Protein AF-A0A939NK92-F1 (afdb_monomer_lite)

InterPro domains:
  IPR008964 Invasin/intimin cell-adhesion fragments [SSF49373] (2-88)
  IPR013783 Immunoglobulin-like fold [G3DSA:2.60.40.10] (1-95)

pLDDT: mean 80.86, std 17.64, range [34.69, 97.94]

Radius of gyration: 23.52 Å; chains: 1; bounding box: 53×25×70 Å

Organism: Providencia rettgeri (NCBI:txid587)

Structure (mmCIF, N/CA/C/O backbone):
data_AF-A0A939NK92-F1
#
_entry.id   AF-A0A939NK92-F1
#
loop_
_atom_site.group_PDB
_atom_site.id
_atom_site.type_symbol
_atom_site.label_atom_id
_atom_site.label_alt_id
_atom_site.label_comp_id
_atom_site.label_asym_id
_atom_site.label_entity_id
_atom_site.label_seq_id
_atom_site.pdbx_PDB_ins_code
_atom_site.Cartn_x
_atom_site.Cartn_y
_atom_site.Cartn_z
_atom_site.occupancy
_atom_site.B_iso_or_equiv
_atom_site.auth_seq_id
_atom_site.auth_comp_id
_atom_site.auth_asym_id
_atom_site.auth_atom_id
_atom_site.pdbx_PDB_model_num
ATOM 1 N N . MET A 1 1 ? -8.024 7.283 3.978 1.00 83.75 1 MET A N 1
ATOM 2 C CA . MET A 1 1 ? -8.431 7.250 5.399 1.00 83.75 1 MET A CA 1
ATOM 3 C C . MET A 1 1 ? -9.090 5.909 5.647 1.00 83.75 1 MET A C 1
ATOM 5 O O . MET A 1 1 ? -9.886 5.508 4.805 1.00 83.75 1 MET A O 1
ATOM 9 N N . PHE A 1 2 ? -8.727 5.226 6.731 1.00 89.19 2 PHE A N 1
ATOM 10 C CA . PHE A 1 2 ? -9.347 3.975 7.169 1.00 89.19 2 PHE A CA 1
ATOM 11 C C . PHE A 1 2 ? -9.970 4.199 8.544 1.00 89.19 2 PHE A C 1
ATOM 13 O O . PHE A 1 2 ? -9.290 4.690 9.446 1.00 89.19 2 PHE A O 1
ATOM 20 N N . THR A 1 3 ? -11.254 3.879 8.674 1.00 90.88 3 THR A N 1
ATOM 21 C CA . THR A 1 3 ? -12.047 4.102 9.882 1.00 90.88 3 THR A CA 1
ATOM 22 C C . THR A 1 3 ? -12.769 2.817 10.238 1.00 90.88 3 THR A C 1
ATOM 24 O O . THR A 1 3 ? -13.414 2.217 9.381 1.00 90.88 3 THR A O 1
ATOM 27 N N . VAL A 1 4 ? -12.690 2.426 11.506 1.00 91.12 4 VAL A N 1
ATOM 28 C CA . VAL A 1 4 ? -13.500 1.344 12.069 1.00 91.12 4 VAL A CA 1
ATOM 29 C C . VAL A 1 4 ? -14.484 1.907 13.081 1.00 91.12 4 VAL A C 1
ATOM 31 O O . VAL A 1 4 ? -14.183 2.885 13.769 1.00 91.12 4 VAL A O 1
ATOM 34 N N . VAL A 1 5 ? -15.654 1.277 13.167 1.00 92.31 5 VAL A N 1
ATOM 35 C CA . VAL A 1 5 ? -16.708 1.617 14.126 1.00 92.31 5 VAL A CA 1
ATOM 36 C C . VAL A 1 5 ? -16.896 0.437 15.066 1.00 92.31 5 VAL A C 1
ATOM 38 O O . VAL A 1 5 ? -17.210 -0.664 14.620 1.00 92.31 5 VAL A O 1
ATOM 41 N N . ILE A 1 6 ? -16.710 0.669 16.360 1.00 92.12 6 ILE A N 1
ATOM 42 C CA . ILE A 1 6 ? -16.848 -0.342 17.400 1.00 92.12 6 ILE A CA 1
ATOM 43 C C . ILE A 1 6 ? -18.260 -0.251 17.959 1.00 92.12 6 ILE A C 1
ATOM 45 O O . ILE A 1 6 ? -18.683 0.815 18.414 1.00 92.12 6 ILE A O 1
ATOM 49 N N . LYS A 1 7 ? -18.972 -1.377 17.932 1.00 92.06 7 LYS A N 1
ATOM 50 C CA . LYS A 1 7 ? -20.321 -1.510 18.478 1.00 92.06 7 LYS A CA 1
ATOM 51 C C . LYS A 1 7 ? -20.403 -2.686 19.445 1.00 92.06 7 LYS A C 1
ATOM 53 O O . LYS A 1 7 ? -19.682 -3.666 19.274 1.00 92.06 7 LYS A O 1
ATOM 58 N N . ASP A 1 8 ? -21.271 -2.577 20.445 1.00 90.56 8 ASP A N 1
ATOM 59 C CA . ASP A 1 8 ? -21.635 -3.690 21.320 1.00 90.56 8 ASP A CA 1
ATOM 60 C C . ASP A 1 8 ? -22.588 -4.674 20.607 1.00 90.56 8 ASP A C 1
ATOM 62 O O . ASP A 1 8 ? -22.969 -4.487 19.448 1.00 90.56 8 ASP A O 1
ATOM 66 N N . THR A 1 9 ? -22.994 -5.738 21.302 1.00 90.94 9 THR A N 1
ATOM 67 C CA . THR A 1 9 ? -23.925 -6.751 20.771 1.00 90.94 9 THR A CA 1
ATOM 68 C C . THR A 1 9 ? -25.332 -6.213 20.499 1.00 90.94 9 THR A C 1
ATOM 70 O O . THR A 1 9 ? -26.091 -6.845 19.767 1.00 90.94 9 THR A O 1
ATOM 73 N N . LEU A 1 10 ? -25.679 -5.054 21.063 1.00 94.75 10 LEU A N 1
ATOM 74 C CA . LEU A 1 10 ? -26.947 -4.354 20.857 1.00 94.75 10 LEU A CA 1
ATOM 75 C C . LEU A 1 10 ? -26.851 -3.320 19.720 1.00 94.75 10 LEU A C 1
ATOM 77 O O . LEU A 1 10 ? -27.857 -2.723 19.341 1.00 94.75 10 LEU A O 1
ATOM 81 N N . GLY A 1 11 ? -25.659 -3.124 19.149 1.00 92.56 11 GLY A N 1
ATOM 82 C CA . GLY A 1 11 ? -25.394 -2.187 18.065 1.00 92.56 11 GLY A CA 1
ATOM 83 C C . GLY A 1 11 ? -25.073 -0.758 18.515 1.00 92.56 11 GLY A C 1
ATOM 84 O O . GLY A 1 11 ? -24.929 0.115 17.651 1.00 92.56 11 GLY A O 1
ATOM 85 N N . HIS A 1 12 ? -24.933 -0.494 19.817 1.00 95.19 12 HIS A N 1
ATOM 86 C CA . HIS A 1 12 ? -24.545 0.820 20.331 1.00 95.19 12 HIS A CA 1
ATOM 87 C C . HIS A 1 12 ? -23.041 1.054 20.175 1.00 95.19 12 HIS A C 1
ATOM 89 O O . HIS A 1 12 ? -22.263 0.113 20.326 1.00 95.19 12 HIS A O 1
ATOM 95 N N . PRO A 1 13 ? -22.598 2.293 19.891 1.00 93.88 13 PRO A N 1
ATOM 96 C CA . PRO A 1 13 ? -21.176 2.598 19.792 1.00 93.88 13 PRO A CA 1
ATOM 97 C C . PRO A 1 13 ? -20.461 2.382 21.130 1.00 93.88 13 PRO A C 1
ATOM 99 O O . PRO A 1 13 ? -21.028 2.658 22.186 1.00 93.88 13 PRO A O 1
ATOM 102 N N . VAL A 1 14 ? -19.196 1.956 21.074 1.00 93.06 14 VAL A N 1
ATOM 103 C CA . VAL A 1 14 ? -18.333 1.771 22.254 1.00 93.06 14 VAL A CA 1
ATOM 104 C C . VAL A 1 14 ? -17.217 2.825 22.254 1.00 93.06 14 VAL A C 1
ATOM 106 O O . VAL A 1 14 ? -16.177 2.630 21.615 1.00 93.06 14 VAL A O 1
ATOM 109 N N . PRO A 1 15 ? -17.405 3.965 22.945 1.00 90.94 15 PRO A N 1
ATOM 110 C CA . PRO A 1 15 ? -16.361 4.966 23.114 1.00 90.94 15 PRO A CA 1
ATOM 111 C C . PRO A 1 15 ? -15.156 4.425 23.872 1.00 90.94 15 PRO A C 1
ATOM 113 O O . PRO A 1 15 ? -15.275 3.515 24.689 1.00 90.94 15 PRO A O 1
ATOM 116 N N . ASN A 1 16 ? -13.995 5.038 23.650 1.00 88.88 16 ASN A N 1
ATOM 117 C CA . ASN A 1 16 ? -12.740 4.715 24.331 1.00 88.88 16 ASN A CA 1
ATOM 118 C C . ASN A 1 16 ? -12.219 3.282 24.112 1.00 88.88 16 ASN A C 1
ATOM 120 O O . ASN A 1 16 ? -11.233 2.888 24.735 1.00 88.88 16 ASN A O 1
ATOM 124 N N . ALA A 1 17 ? -12.834 2.510 23.211 1.00 88.75 17 ALA A N 1
ATOM 125 C CA . ALA A 1 17 ? -12.324 1.209 22.808 1.00 88.75 17 ALA A CA 1
ATOM 126 C C . ALA A 1 17 ? -10.917 1.351 22.211 1.00 88.75 17 ALA A C 1
ATOM 128 O O . ALA A 1 17 ? -10.663 2.227 21.378 1.00 88.75 17 ALA A O 1
ATOM 129 N N . LYS A 1 18 ? -10.000 0.478 22.633 1.00 89.31 18 LYS A N 1
ATOM 130 C CA . LYS A 1 18 ? -8.638 0.421 22.104 1.00 89.31 18 LYS A CA 1
ATOM 131 C C . LYS A 1 18 ? -8.619 -0.422 20.831 1.00 89.31 18 LYS A C 1
ATOM 133 O O . LYS A 1 18 ? -8.849 -1.627 20.884 1.00 89.31 18 LYS A O 1
ATOM 138 N N . VAL A 1 19 ? -8.309 0.212 19.705 1.00 89.19 19 VAL A N 1
ATOM 139 C CA . VAL A 1 19 ? -8.139 -0.445 18.405 1.00 89.19 19 VAL A CA 1
ATOM 140 C C . VAL A 1 19 ? -6.666 -0.501 18.055 1.00 89.19 19 VAL A C 1
ATOM 142 O O . VAL A 1 19 ? -5.993 0.528 18.030 1.00 89.19 19 VAL A O 1
ATOM 145 N N . ASN A 1 20 ? -6.175 -1.689 17.729 1.00 90.38 20 ASN A N 1
ATOM 146 C CA . ASN A 1 20 ? -4.847 -1.876 17.174 1.00 90.38 20 ASN A CA 1
ATOM 147 C C . ASN A 1 20 ? -4.958 -1.931 15.647 1.00 90.38 20 ASN A C 1
ATOM 149 O O . ASN A 1 20 ? -5.661 -2.770 15.094 1.00 90.38 20 ASN A O 1
ATOM 153 N N . PHE A 1 21 ? -4.276 -1.019 14.966 1.00 89.31 21 PHE A N 1
ATOM 154 C CA . PHE A 1 21 ? -4.114 -1.016 13.519 1.00 89.31 21 PHE A CA 1
ATOM 155 C C . PHE A 1 21 ? -2.749 -1.565 13.155 1.00 89.31 21 PHE A C 1
ATOM 157 O O . PHE A 1 21 ? -1.755 -1.147 13.740 1.00 89.31 21 PHE A O 1
ATOM 164 N N . THR A 1 22 ? -2.682 -2.412 12.140 1.00 89.94 22 THR A N 1
ATOM 165 C CA . THR A 1 22 ? -1.428 -2.984 11.657 1.00 89.94 22 THR A CA 1
ATOM 166 C C . THR A 1 22 ? -1.238 -2.614 10.190 1.00 89.94 22 THR A C 1
ATOM 168 O O . THR A 1 22 ? -2.077 -2.934 9.348 1.00 89.94 22 THR A O 1
ATOM 171 N N . LEU A 1 23 ? -0.159 -1.885 9.898 1.00 89.31 23 LEU A N 1
ATOM 172 C CA . LEU A 1 23 ? 0.190 -1.392 8.564 1.00 89.31 23 LEU A CA 1
ATOM 173 C C . LEU A 1 23 ? 1.453 -2.098 8.055 1.00 89.31 23 LEU A C 1
ATOM 175 O O . LEU A 1 23 ? 2.352 -2.357 8.846 1.00 89.31 23 LEU A O 1
ATOM 179 N N . PRO A 1 24 ? 1.610 -2.337 6.748 1.00 87.06 24 PRO A N 1
ATOM 180 C CA . PRO A 1 24 ? 2.886 -2.766 6.183 1.00 87.06 24 PRO A CA 1
ATOM 181 C C . PRO A 1 24 ? 3.986 -1.713 6.400 1.00 87.06 24 PRO A C 1
ATOM 183 O O . PRO A 1 24 ? 3.717 -0.512 6.379 1.00 87.06 24 PRO A O 1
ATOM 186 N N . ALA A 1 25 ? 5.238 -2.151 6.559 1.00 75.75 25 ALA A N 1
ATOM 187 C CA . ALA A 1 25 ? 6.370 -1.284 6.925 1.00 75.75 25 ALA A CA 1
ATOM 188 C C . ALA A 1 25 ? 6.692 -0.145 5.931 1.00 75.75 25 ALA A C 1
ATOM 190 O O . ALA A 1 25 ? 7.402 0.797 6.268 1.00 75.75 25 ALA A O 1
AT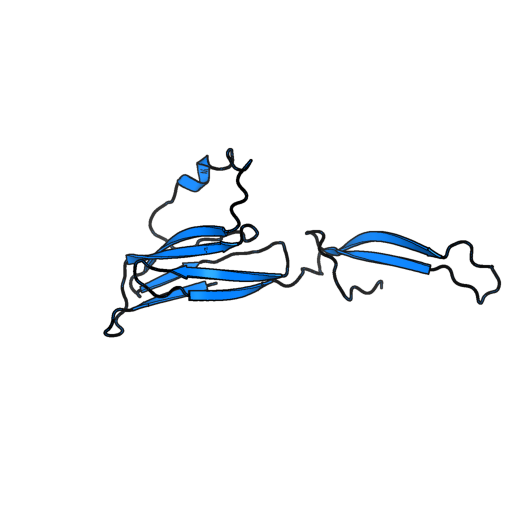OM 191 N N . ASN A 1 26 ? 6.195 -0.229 4.699 1.00 77.69 26 ASN A N 1
ATOM 192 C CA . ASN A 1 26 ? 6.396 0.746 3.626 1.00 77.69 26 ASN A CA 1
ATOM 193 C C . ASN A 1 26 ? 5.243 1.766 3.492 1.00 77.69 26 ASN A C 1
ATOM 195 O O . ASN A 1 26 ? 5.190 2.508 2.504 1.00 77.69 26 ASN A O 1
ATOM 199 N N . LEU A 1 27 ? 4.327 1.817 4.466 1.00 83.75 27 LEU A N 1
ATOM 200 C CA . LEU A 1 27 ? 3.370 2.911 4.629 1.00 83.75 27 LEU A CA 1
ATOM 201 C C . LEU A 1 27 ? 3.848 3.905 5.690 1.00 83.75 27 LEU A C 1
ATOM 203 O O . LEU A 1 27 ? 4.310 3.526 6.759 1.00 83.75 27 LEU A O 1
ATOM 207 N N . ASN A 1 28 ? 3.668 5.193 5.414 1.00 83.06 28 ASN A N 1
ATOM 208 C CA . ASN A 1 28 ? 3.895 6.267 6.372 1.00 83.06 28 ASN A CA 1
ATOM 209 C C . ASN A 1 28 ? 2.570 6.643 7.032 1.00 83.06 28 ASN A C 1
ATOM 211 O O . ASN A 1 28 ? 1.628 7.032 6.342 1.00 83.06 28 ASN A O 1
ATOM 215 N N . LEU A 1 29 ? 2.490 6.558 8.357 1.00 83.06 29 LEU A N 1
ATOM 216 C CA . LEU A 1 29 ? 1.292 6.921 9.107 1.00 83.06 29 LEU A CA 1
ATOM 217 C C . LEU A 1 29 ? 1.196 8.443 9.330 1.00 83.06 29 LEU A C 1
ATOM 219 O O . LEU A 1 29 ? 2.158 9.100 9.718 1.00 83.06 29 LEU A O 1
ATOM 223 N N . LEU A 1 30 ? -0.003 8.991 9.142 1.00 77.81 30 LEU A N 1
ATOM 224 C CA . LEU A 1 30 ? -0.373 10.393 9.334 1.00 77.81 30 LEU A CA 1
ATOM 225 C C . LEU A 1 30 ? -1.506 10.470 10.375 1.00 77.81 30 LEU A C 1
ATOM 227 O O . LEU A 1 30 ? -2.670 10.636 10.020 1.00 77.81 30 LEU A O 1
ATOM 231 N N . ILE A 1 31 ? -1.250 10.274 11.667 1.00 67.69 31 ILE A N 1
ATOM 232 C CA . ILE A 1 31 ? -2.349 10.338 12.651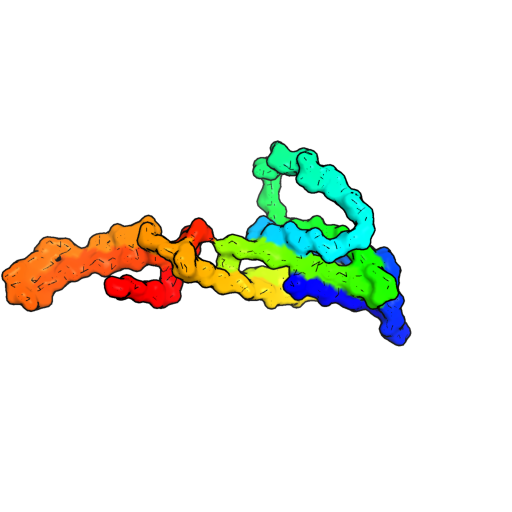 1.00 67.69 31 ILE A CA 1
ATOM 233 C C . ILE A 1 31 ? -2.855 11.788 12.775 1.00 67.69 31 ILE A C 1
ATOM 235 O O . ILE A 1 31 ? -2.081 12.699 13.059 1.00 67.69 31 ILE A O 1
ATOM 239 N N . LYS A 1 32 ? -4.173 11.989 12.640 1.00 51.09 32 LYS A N 1
ATOM 240 C CA . LYS A 1 32 ? -4.897 13.173 13.127 1.00 51.09 32 LYS A CA 1
ATOM 241 C C . LYS A 1 32 ? -6.122 12.714 13.916 1.00 51.09 32 LYS A C 1
ATOM 243 O O . LYS A 1 32 ? -7.219 12.662 13.372 1.00 51.09 32 LYS A O 1
ATOM 248 N N . ASN A 1 33 ? -5.943 12.359 15.185 1.00 44.25 33 ASN A N 1
ATOM 249 C CA . ASN A 1 33 ? -7.056 12.421 16.123 1.00 44.25 33 ASN A CA 1
ATOM 250 C C . ASN A 1 33 ? -6.558 12.812 17.515 1.00 44.25 33 ASN A C 1
ATOM 252 O O . ASN A 1 33 ? -5.624 12.235 18.062 1.00 44.25 33 ASN A O 1
ATOM 256 N N . THR A 1 34 ? -7.145 13.893 17.998 1.00 47.81 34 THR A N 1
ATOM 257 C CA . THR A 1 34 ? -6.848 14.648 19.209 1.00 47.81 34 THR A CA 1
ATOM 258 C C . THR A 1 34 ? -7.163 13.848 20.470 1.00 47.81 34 THR A C 1
ATOM 260 O O . THR A 1 34 ? -8.306 13.446 20.664 1.00 47.81 34 THR A O 1
ATOM 263 N N . GLY A 1 35 ? -6.165 13.690 21.343 1.00 39.53 35 GLY A N 1
ATOM 264 C CA . GLY A 1 35 ? -6.310 13.124 22.687 1.00 39.53 35 GLY A CA 1
ATOM 265 C C . GLY A 1 35 ? -5.229 12.089 22.994 1.00 39.53 35 GLY A C 1
ATOM 266 O O . GLY A 1 35 ? -5.342 10.947 22.576 1.00 39.53 35 GLY A O 1
ATOM 267 N N . TYR A 1 36 ? -4.222 12.502 23.767 1.00 34.69 36 TYR A N 1
ATOM 268 C CA . TYR A 1 36 ? -3.062 11.737 24.258 1.00 34.69 36 TYR A CA 1
ATOM 269 C C . TYR A 1 36 ? -1.879 11.577 23.289 1.00 34.69 36 TYR A C 1
ATOM 271 O O . TYR A 1 36 ? -1.815 10.725 22.407 1.00 34.69 36 TYR A O 1
ATOM 279 N N . TYR A 1 37 ? -0.888 12.435 23.533 1.00 41.09 37 TYR A N 1
ATOM 280 C CA . TYR A 1 37 ? 0.466 12.386 23.004 1.00 41.09 37 TYR A CA 1
ATOM 281 C C . TYR A 1 37 ? 1.092 10.997 23.169 1.00 41.09 37 TYR A C 1
ATOM 283 O O . TYR A 1 37 ? 1.202 10.490 24.281 1.00 41.09 37 TYR A O 1
ATOM 291 N N . 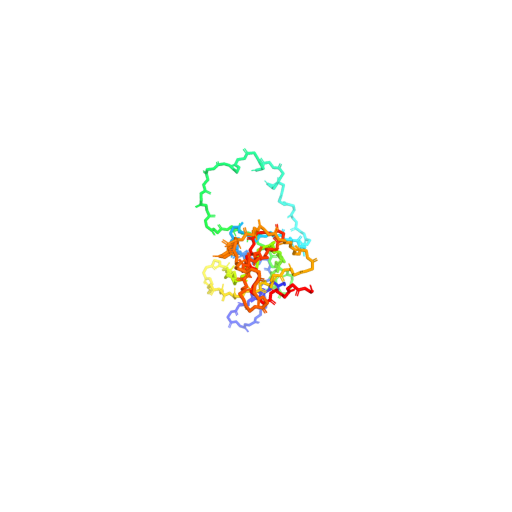SER A 1 38 ? 1.610 10.430 22.082 1.00 44.94 38 SER A N 1
ATOM 292 C CA . SER A 1 38 ? 2.629 9.383 22.163 1.00 44.94 38 SER A CA 1
ATOM 293 C C . SER A 1 38 ? 3.990 10.015 21.887 1.00 44.94 38 SER A C 1
ATOM 295 O O . SER A 1 38 ? 4.458 10.064 20.753 1.00 44.94 38 SER A O 1
ATOM 297 N N . LEU A 1 39 ? 4.636 10.499 22.952 1.00 45.78 39 LEU A N 1
ATOM 298 C CA . LEU A 1 39 ? 6.024 10.994 22.962 1.00 45.78 39 LEU A CA 1
ATOM 299 C C . LEU A 1 39 ? 7.063 9.901 22.614 1.00 45.78 39 LEU A C 1
ATOM 301 O O . LEU A 1 39 ? 8.261 10.166 22.574 1.00 45.78 39 LEU A O 1
ATOM 305 N N . LEU A 1 40 ? 6.622 8.675 22.320 1.00 44.97 40 LEU A N 1
ATOM 306 C CA . LEU A 1 40 ? 7.474 7.548 21.939 1.00 44.97 40 LEU A CA 1
ATOM 307 C C . LEU A 1 40 ? 8.043 7.664 20.514 1.00 44.97 40 LEU A C 1
ATOM 309 O O . LEU A 1 40 ? 9.092 7.089 20.235 1.00 44.97 40 LEU A O 1
ATOM 313 N N . ASN A 1 41 ? 7.444 8.480 19.638 1.00 45.16 41 ASN A N 1
ATOM 314 C CA . ASN A 1 41 ? 7.965 8.674 18.278 1.00 45.16 41 ASN A CA 1
ATOM 315 C C . ASN A 1 41 ? 9.159 9.644 18.203 1.00 45.16 41 ASN A C 1
ATOM 317 O O . ASN A 1 41 ? 9.773 9.766 17.148 1.00 45.16 41 ASN A O 1
ATOM 321 N N . HIS A 1 42 ? 9.526 10.314 19.302 1.00 42.38 42 HIS A N 1
ATOM 322 C CA . HIS A 1 42 ? 10.670 11.234 19.313 1.00 42.38 42 HIS A CA 1
ATOM 323 C C . HIS A 1 42 ? 12.013 10.531 19.592 1.00 42.38 42 HIS A C 1
ATOM 325 O O . HIS A 1 42 ? 13.063 11.024 19.185 1.00 42.38 42 HIS A O 1
ATOM 331 N N . PHE A 1 43 ? 12.000 9.351 20.225 1.00 40.59 43 PHE A N 1
ATOM 332 C CA . PHE A 1 43 ? 13.225 8.688 20.698 1.00 40.59 43 PHE A CA 1
ATOM 333 C C . PHE A 1 43 ? 13.615 7.414 19.933 1.00 40.59 43 PHE A C 1
ATOM 335 O O . PHE A 1 43 ? 14.745 6.953 20.071 1.00 40.59 43 PHE A O 1
ATOM 342 N N . MET A 1 44 ? 12.745 6.872 19.074 1.00 43.62 44 MET A N 1
ATOM 343 C CA . MET A 1 44 ? 13.010 5.595 18.386 1.00 43.62 44 MET A CA 1
ATOM 344 C C . MET A 1 44 ? 13.727 5.723 17.031 1.00 43.62 44 MET A C 1
ATOM 346 O O . MET A 1 44 ? 14.091 4.711 16.438 1.00 43.62 44 MET A O 1
ATOM 350 N N . TRP A 1 45 ? 14.026 6.939 16.555 1.00 44.84 45 TRP A N 1
ATOM 351 C CA . TRP A 1 45 ? 14.682 7.132 15.249 1.00 44.84 45 TRP A CA 1
ATOM 352 C C . TRP A 1 45 ? 16.137 6.631 15.188 1.00 44.84 45 TRP A C 1
ATOM 354 O O . TRP A 1 45 ? 16.709 6.526 14.107 1.00 44.84 45 TRP A O 1
ATOM 364 N N . LYS A 1 46 ? 16.740 6.295 16.336 1.00 43.34 46 LYS A N 1
ATOM 365 C CA . LYS A 1 46 ? 18.126 5.805 16.433 1.00 43.34 46 LYS A CA 1
ATOM 366 C C . LYS A 1 46 ? 18.251 4.279 16.519 1.00 43.34 46 LYS A C 1
ATOM 368 O O . LYS A 1 46 ? 19.371 3.786 16.524 1.00 43.34 46 LYS A O 1
ATOM 373 N N . ALA A 1 47 ? 17.139 3.540 16.560 1.00 45.62 47 ALA A N 1
ATOM 374 C CA . ALA A 1 47 ? 17.134 2.077 16.686 1.00 45.62 47 ALA A CA 1
ATOM 375 C C . ALA A 1 47 ? 16.608 1.348 15.435 1.00 45.62 47 ALA A C 1
ATOM 377 O O . ALA A 1 47 ? 16.418 0.136 15.461 1.00 45.62 47 ALA A O 1
ATOM 378 N N . GLN A 1 48 ? 16.384 2.055 14.322 1.00 52.94 48 GLN A N 1
ATOM 379 C CA . GLN A 1 48 ? 15.956 1.437 13.063 1.00 52.94 48 GLN A CA 1
ATOM 380 C C . GLN A 1 48 ? 17.159 0.919 12.252 1.00 52.94 48 GLN A C 1
ATOM 382 O O . GLN A 1 48 ? 17.346 1.238 11.083 1.00 52.94 48 GLN A O 1
ATOM 387 N N . ALA A 1 49 ? 17.980 0.105 12.902 1.00 47.84 49 ALA A N 1
ATOM 388 C CA . ALA A 1 49 ? 18.826 -0.881 12.258 1.00 47.84 49 ALA A CA 1
ATOM 389 C C . ALA A 1 49 ? 18.517 -2.201 12.973 1.00 47.84 49 ALA A C 1
ATOM 391 O O . ALA A 1 49 ? 18.583 -2.262 14.194 1.00 47.84 49 ALA A O 1
ATOM 392 N N . GLU A 1 50 ? 18.133 -3.225 12.208 1.00 43.62 50 GLU A N 1
ATOM 393 C CA . GLU A 1 50 ? 17.996 -4.619 12.668 1.00 43.62 50 GLU A CA 1
ATOM 394 C C . GLU A 1 50 ? 16.724 -4.991 13.449 1.00 43.62 50 GLU A C 1
ATOM 396 O O . GLU A 1 50 ? 16.755 -5.525 14.555 1.00 43.62 50 GLU A O 1
ATOM 401 N N . LYS A 1 51 ? 15.567 -4.875 12.789 1.00 38.50 51 LYS A N 1
ATOM 402 C CA . LYS A 1 51 ? 14.608 -5.992 12.778 1.00 38.50 51 LYS A CA 1
ATOM 403 C C . LYS A 1 51 ? 13.663 -5.845 11.594 1.00 38.50 51 LYS A C 1
ATOM 405 O O . LYS A 1 51 ? 12.918 -4.872 11.514 1.00 38.50 51 LYS A O 1
ATOM 410 N N . SER A 1 52 ? 13.688 -6.814 10.683 1.00 44.09 52 SER A N 1
ATOM 411 C CA . SER A 1 52 ? 12.686 -6.991 9.629 1.00 44.09 52 SER A CA 1
ATOM 412 C C . SER A 1 52 ? 11.324 -7.276 10.262 1.00 44.09 52 SER A C 1
ATOM 414 O O . SER A 1 52 ? 10.895 -8.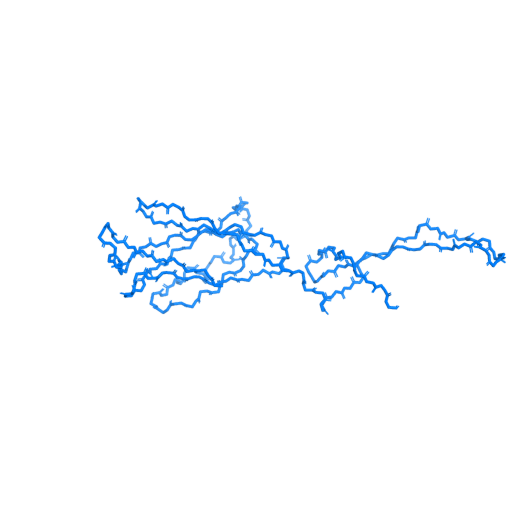419 10.370 1.00 44.09 52 SER A O 1
ATOM 416 N N . VAL A 1 53 ? 10.661 -6.239 10.758 1.00 45.25 53 VAL A N 1
ATOM 417 C CA . VAL A 1 53 ? 9.273 -6.304 11.196 1.00 45.25 53 VAL A CA 1
ATOM 418 C C . VAL A 1 53 ? 8.436 -5.951 9.974 1.00 45.25 53 VAL A C 1
ATOM 420 O O . VAL A 1 53 ? 8.414 -4.810 9.524 1.00 45.25 53 VAL A O 1
ATOM 423 N N . SER A 1 54 ? 7.804 -6.973 9.399 1.00 66.25 54 SER A N 1
ATOM 424 C CA . SER A 1 54 ? 6.985 -6.887 8.184 1.00 66.25 54 SER A CA 1
ATOM 425 C C . SER A 1 54 ? 5.755 -5.974 8.339 1.00 66.25 54 SER A C 1
ATOM 427 O O . SER A 1 54 ? 5.158 -5.588 7.335 1.00 66.25 54 SER A O 1
ATOM 429 N N . GLU A 1 55 ? 5.366 -5.616 9.568 1.00 74.75 55 GLU A N 1
ATOM 430 C CA . GLU A 1 55 ? 4.121 -4.909 9.878 1.00 74.75 55 GLU A CA 1
ATOM 431 C C . GLU A 1 55 ? 4.256 -4.014 11.138 1.00 74.75 55 GLU A C 1
ATOM 433 O O . GLU A 1 55 ? 4.751 -4.450 12.172 1.00 74.75 55 GLU A O 1
ATOM 438 N N . GLN A 1 56 ? 3.811 -2.758 11.075 1.00 82.75 56 GLN A N 1
ATOM 439 C CA . GLN A 1 56 ? 3.821 -1.761 12.149 1.00 82.75 56 GLN A CA 1
ATOM 440 C C . GLN A 1 56 ? 2.452 -1.652 12.831 1.00 82.75 56 GLN A C 1
ATOM 442 O O . GLN A 1 56 ? 1.460 -1.298 12.187 1.00 82.75 56 GLN A O 1
ATOM 447 N N . SER A 1 57 ? 2.406 -1.876 14.145 1.00 83.75 57 SER A N 1
ATOM 448 C CA . SER A 1 57 ? 1.177 -1.770 14.937 1.00 83.75 57 SER A CA 1
ATOM 449 C C . SER A 1 57 ? 1.019 -0.414 15.629 1.00 83.75 57 SER A C 1
ATOM 451 O O . SER A 1 57 ? 1.959 0.115 16.220 1.00 83.75 57 SER A O 1
ATOM 453 N N . HIS A 1 58 ? -0.198 0.124 15.605 1.00 83.88 58 HIS A N 1
ATOM 454 C CA . HIS A 1 58 ? -0.564 1.429 16.143 1.00 83.88 58 HIS A CA 1
ATOM 455 C C . HIS A 1 58 ? -1.867 1.328 16.928 1.00 83.88 58 HIS A C 1
ATOM 457 O O . HIS A 1 58 ? -2.885 0.898 16.397 1.00 83.88 58 HIS A O 1
ATOM 463 N N . SER A 1 59 ? -1.851 1.756 18.185 1.00 87.62 59 SER A N 1
ATOM 464 C CA . SER A 1 59 ? -3.039 1.737 19.035 1.00 87.62 59 SER A CA 1
ATOM 465 C C . SER A 1 59 ? -3.747 3.088 18.999 1.00 87.62 59 SER A C 1
ATOM 467 O O . SER A 1 59 ? -3.146 4.101 19.348 1.00 87.62 59 SER A O 1
ATOM 469 N N . ILE A 1 60 ? -5.031 3.098 18.652 1.00 85.31 60 ILE A N 1
ATOM 470 C CA . ILE A 1 60 ? -5.885 4.288 18.611 1.00 85.31 60 ILE A CA 1
ATOM 471 C C . ILE A 1 60 ? -7.090 4.077 19.526 1.00 85.31 60 ILE A C 1
ATOM 473 O O . ILE A 1 60 ? -7.675 2.996 19.562 1.00 85.31 60 ILE A O 1
ATOM 477 N N . ILE A 1 61 ? -7.459 5.120 20.264 1.00 87.88 61 ILE A N 1
ATOM 478 C CA . ILE A 1 61 ? -8.637 5.125 21.130 1.00 87.88 61 ILE A CA 1
ATOM 479 C C . ILE A 1 61 ? -9.833 5.659 20.341 1.00 87.88 61 ILE A C 1
ATOM 481 O O . ILE A 1 61 ? -9.745 6.710 19.704 1.00 87.88 61 ILE A O 1
ATOM 485 N N . ALA A 1 62 ? -10.940 4.920 20.364 1.00 88.38 62 ALA A N 1
ATOM 486 C CA . ALA A 1 62 ? -12.165 5.307 19.682 1.00 88.38 62 ALA A CA 1
ATOM 487 C C . ALA A 1 62 ? -12.788 6.571 20.298 1.00 88.38 62 ALA A C 1
ATOM 489 O O . ALA A 1 62 ? -12.804 6.741 21.519 1.00 88.38 62 ALA A O 1
ATOM 490 N N . ASN A 1 63 ? -13.333 7.447 19.453 1.00 87.81 63 ASN A N 1
ATOM 491 C CA . ASN A 1 63 ? -13.999 8.679 19.881 1.00 87.81 63 ASN A CA 1
ATOM 492 C C . ASN A 1 63 ? -15.371 8.402 20.545 1.00 87.81 63 ASN A C 1
ATOM 494 O O . ASN A 1 63 ? -15.799 7.259 20.690 1.00 87.81 63 ASN A O 1
ATOM 498 N N . SER A 1 64 ? -16.108 9.457 20.911 1.00 89.81 64 SER A N 1
ATOM 499 C CA . SER A 1 64 ? -17.450 9.354 21.515 1.00 89.81 64 SER A CA 1
ATOM 500 C C . SER A 1 64 ? -18.510 8.677 20.635 1.00 89.81 64 SER A C 1
ATOM 502 O O . SER A 1 64 ? -19.563 8.296 21.137 1.00 89.81 64 SER A O 1
ATOM 504 N N . LYS A 1 65 ? -18.241 8.507 19.338 1.00 90.12 65 LYS A N 1
ATOM 505 C CA . LYS A 1 65 ? -19.081 7.763 18.392 1.00 90.12 65 LYS A CA 1
ATOM 506 C C . LYS A 1 65 ? -18.624 6.313 18.206 1.00 90.12 65 LYS A C 1
ATOM 508 O O . LYS A 1 65 ? -19.171 5.615 17.359 1.00 90.12 65 LYS A O 1
ATOM 513 N N . GLY A 1 66 ? -17.629 5.855 18.967 1.00 90.19 66 GLY A N 1
ATOM 514 C CA . GLY A 1 66 ? -17.030 4.535 18.792 1.00 90.19 66 GLY A CA 1
ATOM 515 C C . GLY A 1 66 ? -16.212 4.422 17.506 1.00 90.19 66 GLY A C 1
ATOM 516 O O . GLY A 1 66 ? -16.079 3.330 16.975 1.00 90.19 66 GLY A O 1
ATOM 517 N N . GLU A 1 67 ? -15.680 5.522 16.967 1.00 89.75 67 GLU A N 1
ATOM 518 C CA . GLU A 1 67 ? -14.892 5.511 15.730 1.00 89.75 67 GLU A CA 1
ATOM 519 C C . GLU A 1 67 ? -13.396 5.648 16.028 1.00 89.75 67 GLU A C 1
ATOM 521 O O . GLU A 1 67 ? -12.974 6.576 16.723 1.00 89.75 67 GLU A O 1
ATOM 526 N N . ALA A 1 68 ? -12.576 4.782 15.434 1.00 89.00 68 ALA A N 1
ATOM 527 C CA . ALA A 1 68 ? -11.121 4.921 15.411 1.00 89.00 68 ALA A CA 1
ATOM 528 C C . ALA A 1 68 ? -10.648 5.046 13.960 1.00 89.00 68 ALA A C 1
ATOM 530 O O . ALA A 1 68 ? -11.087 4.289 13.096 1.00 89.00 68 ALA A O 1
ATOM 531 N N . SER A 1 69 ? -9.777 6.019 13.677 1.00 87.06 69 SER A N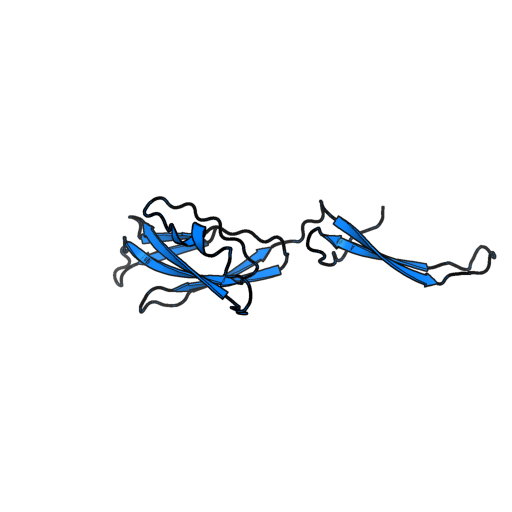 1
ATOM 532 C CA . SER A 1 69 ? -9.365 6.342 12.305 1.00 87.06 69 SER A CA 1
ATOM 533 C C . SER A 1 69 ? -7.863 6.534 12.168 1.00 87.06 69 SER A C 1
ATOM 535 O O . SER A 1 69 ? -7.227 7.147 13.025 1.00 87.06 69 SER A O 1
ATOM 537 N N . ILE A 1 70 ? -7.328 6.095 11.030 1.00 84.44 70 ILE A N 1
ATOM 538 C CA . ILE A 1 70 ? -5.951 6.340 10.605 1.00 84.44 70 ILE A CA 1
ATOM 539 C C . ILE A 1 70 ? -5.894 6.904 9.181 1.00 84.44 70 ILE A C 1
ATOM 541 O O . ILE A 1 70 ? -6.748 6.646 8.323 1.00 84.44 70 ILE A O 1
ATOM 545 N N . GLN A 1 71 ? -4.851 7.682 8.911 1.00 86.62 71 GLN A N 1
ATOM 546 C CA . GLN A 1 71 ? -4.470 8.096 7.565 1.00 86.62 71 GLN A CA 1
ATOM 547 C C . GLN A 1 71 ? -3.029 7.681 7.320 1.00 86.62 71 GLN A C 1
ATOM 549 O O . GLN A 1 71 ? -2.237 7.602 8.253 1.00 86.62 71 GLN A O 1
ATOM 554 N N . PHE A 1 72 ? -2.699 7.394 6.070 1.00 87.94 72 PHE A N 1
ATOM 555 C CA . PHE A 1 72 ? -1.391 6.892 5.688 1.00 87.94 72 PHE A CA 1
ATOM 556 C C . PHE A 1 72 ? -1.098 7.257 4.235 1.00 87.94 72 PHE A C 1
ATOM 558 O O . PHE A 1 72 ? -2.016 7.483 3.440 1.00 87.94 72 PHE A O 1
ATOM 565 N N . THR A 1 73 ? 0.183 7.309 3.895 1.00 88.12 73 THR A N 1
ATOM 566 C CA . THR A 1 73 ? 0.692 7.538 2.541 1.00 88.12 73 THR A CA 1
ATOM 567 C C . THR A 1 73 ? 1.715 6.475 2.175 1.00 88.12 73 THR A C 1
ATOM 569 O O . THR A 1 73 ? 2.311 5.840 3.043 1.00 88.12 73 THR A O 1
ATOM 572 N N . SER A 1 74 ? 1.955 6.295 0.880 1.00 87.81 74 SER A N 1
ATOM 573 C CA . SER A 1 74 ? 3.099 5.533 0.393 1.00 87.81 74 SER A CA 1
ATOM 574 C C . SER A 1 74 ? 3.806 6.301 -0.708 1.00 87.81 74 SER A C 1
ATOM 576 O O . SER A 1 74 ? 3.168 6.998 -1.495 1.00 87.81 74 SER A O 1
ATOM 578 N N . LEU A 1 75 ? 5.128 6.161 -0.748 1.00 85.88 75 LEU A N 1
ATOM 579 C CA . LEU A 1 75 ? 5.936 6.571 -1.896 1.00 85.88 75 LEU A CA 1
ATOM 580 C C . LEU A 1 75 ? 5.947 5.478 -2.976 1.00 85.88 75 LEU A C 1
ATOM 582 O O . LEU A 1 75 ? 6.191 5.749 -4.147 1.00 85.88 75 LEU A O 1
ATOM 586 N N . VAL A 1 76 ? 5.635 4.243 -2.584 1.00 86.44 76 VAL A N 1
ATOM 587 C CA . VAL A 1 76 ? 5.661 3.066 -3.439 1.00 86.44 76 VAL A CA 1
ATOM 588 C C . VAL A 1 76 ? 4.222 2.750 -3.851 1.00 86.44 76 VAL A C 1
ATOM 590 O O . VAL A 1 76 ? 3.307 2.676 -3.039 1.00 86.44 76 VAL A O 1
ATOM 593 N N . SER A 1 77 ? 4.000 2.600 -5.148 1.00 87.19 77 SER A N 1
ATOM 594 C CA . SER A 1 77 ? 2.739 2.099 -5.683 1.00 87.19 77 SER A CA 1
ATOM 595 C C . SER A 1 77 ? 2.579 0.610 -5.407 1.00 87.19 77 SER A C 1
ATOM 597 O O . SER A 1 77 ? 3.559 -0.135 -5.389 1.00 87.19 77 SER A O 1
ATOM 599 N N . GLY A 1 78 ? 1.343 0.168 -5.210 1.00 88.88 78 GLY A N 1
ATOM 600 C CA . GLY A 1 78 ? 1.043 -1.217 -4.875 1.00 88.88 78 GLY A CA 1
ATOM 601 C C . GLY A 1 78 ? -0.240 -1.365 -4.071 1.00 88.88 78 GLY A C 1
ATOM 602 O O . GLY A 1 78 ? -0.932 -0.384 -3.789 1.00 88.88 78 GLY A O 1
ATOM 603 N N . SER A 1 79 ? -0.536 -2.609 -3.707 1.00 90.38 79 SER A N 1
ATOM 604 C CA . SER A 1 79 ? -1.665 -2.988 -2.860 1.00 90.38 79 SER A CA 1
ATOM 605 C C . SER A 1 79 ? -1.178 -3.267 -1.444 1.00 90.38 79 SER A C 1
ATOM 607 O O . SER A 1 79 ? -0.219 -4.010 -1.245 1.00 90.38 79 SER A O 1
ATOM 609 N N . TYR A 1 80 ? -1.853 -2.681 -0.464 1.00 90.69 80 TYR A N 1
ATOM 610 C CA . TYR A 1 80 ? -1.462 -2.711 0.937 1.00 90.69 80 TYR A CA 1
ATOM 611 C C . TYR A 1 80 ? -2.630 -3.204 1.774 1.00 90.69 80 TYR A C 1
ATOM 613 O O . TYR A 1 80 ? -3.665 -2.543 1.835 1.00 90.69 80 TYR A O 1
ATOM 621 N N . ALA A 1 81 ? -2.450 -4.357 2.409 1.00 92.19 81 ALA A N 1
ATOM 622 C CA . ALA A 1 81 ? -3.386 -4.887 3.388 1.00 92.19 81 ALA A CA 1
ATOM 623 C C . ALA A 1 81 ? -3.185 -4.160 4.721 1.00 92.19 81 ALA A C 1
ATOM 625 O O . ALA A 1 81 ? -2.074 -4.136 5.250 1.00 92.19 81 ALA A O 1
ATOM 626 N N . ILE A 1 82 ? -4.242 -3.552 5.244 1.00 91.31 82 ILE A N 1
ATOM 627 C CA . ILE A 1 82 ? -4.240 -2.851 6.524 1.00 91.31 82 ILE A CA 1
ATOM 628 C C . ILE A 1 82 ? -5.229 -3.552 7.429 1.00 91.31 82 ILE A C 1
ATOM 630 O O . ILE A 1 82 ? -6.403 -3.695 7.086 1.00 91.31 82 ILE A O 1
ATOM 634 N N . LYS A 1 83 ? -4.746 -3.966 8.598 1.00 92.06 83 LYS A N 1
ATOM 635 C CA . LYS A 1 83 ? -5.562 -4.685 9.569 1.00 92.06 83 LYS A CA 1
ATOM 636 C C . LYS A 1 83 ? -6.002 -3.762 10.692 1.00 92.06 83 LYS A C 1
ATOM 638 O O . LYS A 1 83 ? -5.285 -2.826 11.051 1.00 92.06 83 LYS A O 1
ATOM 643 N N . ALA A 1 84 ? -7.160 -4.049 11.263 1.00 91.12 84 ALA A N 1
ATOM 644 C CA . ALA A 1 84 ? -7.631 -3.453 12.499 1.00 91.12 84 ALA A CA 1
ATOM 645 C C . ALA A 1 84 ? -8.235 -4.538 13.386 1.00 91.12 84 ALA A C 1
ATOM 647 O O . ALA A 1 84 ? -9.057 -5.330 12.930 1.00 91.12 84 ALA A O 1
ATOM 648 N N . ASN A 1 85 ? -7.858 -4.561 14.656 1.00 92.44 85 ASN A N 1
ATOM 649 C CA . ASN A 1 85 ? -8.411 -5.487 15.629 1.00 92.44 85 ASN A CA 1
ATOM 650 C C . ASN A 1 85 ? -8.627 -4.803 16.981 1.00 92.44 85 ASN A C 1
ATOM 652 O O . ASN A 1 85 ? -7.899 -3.891 17.373 1.00 92.44 85 ASN A O 1
ATOM 656 N N . ILE A 1 86 ? -9.627 -5.282 17.709 1.00 89.94 86 ILE A N 1
ATOM 657 C CA . ILE A 1 86 ? -9.847 -4.961 19.120 1.00 89.94 86 ILE A CA 1
ATOM 658 C C . ILE A 1 86 ? -9.652 -6.235 19.939 1.00 89.94 86 ILE A C 1
ATOM 660 O O . ILE A 1 86 ? -9.732 -7.343 19.403 1.00 89.94 86 ILE A O 1
ATOM 664 N N . GLU A 1 87 ? -9.383 -6.093 21.232 1.00 83.56 87 GLU A N 1
ATOM 665 C CA . GLU A 1 87 ? -9.291 -7.243 22.132 1.00 83.56 87 GLU A CA 1
ATOM 666 C C . GLU A 1 87 ? -10.615 -8.025 22.111 1.00 83.56 87 GLU A C 1
ATOM 668 O O . GLU A 1 87 ? -11.686 -7.441 22.271 1.00 83.56 87 GLU A O 1
ATOM 673 N N . HIS A 1 88 ? -10.543 -9.330 21.834 1.00 81.31 88 HIS A N 1
ATOM 674 C CA . HIS A 1 88 ? -11.697 -10.226 21.653 1.00 81.31 88 HIS A CA 1
ATOM 675 C C . HIS A 1 88 ? -12.674 -9.875 20.513 1.00 81.31 88 HIS A C 1
ATOM 677 O O . HIS A 1 88 ? -13.745 -10.473 20.429 1.00 81.31 88 HIS A O 1
ATOM 683 N N . GLY A 1 89 ? -12.326 -8.947 19.618 1.00 83.50 89 GLY A N 1
ATOM 684 C CA . GLY A 1 89 ? -13.133 -8.645 18.436 1.00 83.50 89 GLY A CA 1
ATOM 685 C C . GLY A 1 89 ? -12.672 -9.373 17.180 1.00 83.50 89 GLY A C 1
ATOM 686 O O . GLY A 1 89 ? -11.625 -10.018 17.142 1.00 83.50 89 GLY A O 1
ATOM 687 N N . THR A 1 90 ? -13.463 -9.230 16.121 1.00 87.06 90 THR A N 1
ATOM 688 C CA . THR A 1 90 ? -13.110 -9.712 14.784 1.00 87.06 90 THR A CA 1
ATOM 689 C C . THR A 1 90 ? -12.034 -8.820 14.167 1.00 87.06 90 THR A C 1
ATOM 691 O O . THR A 1 90 ? -12.148 -7.594 14.191 1.00 87.06 90 THR A O 1
ATOM 694 N N . GLU A 1 91 ? -10.995 -9.435 13.602 1.00 91.75 91 GLU A N 1
ATOM 695 C CA . GLU A 1 91 ? -10.016 -8.718 12.786 1.00 91.75 91 GLU A CA 1
ATOM 696 C C . GLU A 1 91 ? -10.661 -8.264 11.471 1.00 91.75 91 GLU A C 1
ATOM 698 O O . GLU A 1 91 ? -11.327 -9.035 10.780 1.00 91.75 91 GLU A O 1
ATOM 703 N N . ILE A 1 92 ? -10.436 -7.004 11.122 1.00 92.44 92 ILE A N 1
ATOM 704 C CA . ILE A 1 92 ? -10.785 -6.416 9.834 1.00 92.44 92 ILE A CA 1
ATOM 705 C C . ILE A 1 92 ? -9.501 -6.317 9.020 1.00 92.44 92 ILE A C 1
ATOM 707 O O . ILE A 1 92 ? -8.484 -5.870 9.543 1.00 92.44 92 ILE A O 1
ATOM 711 N N . ASN A 1 93 ? -9.554 -6.688 7.743 1.00 93.44 93 ASN A N 1
ATOM 712 C CA . ASN A 1 93 ? -8.443 -6.562 6.809 1.00 93.44 93 ASN A CA 1
ATOM 713 C C . ASN A 1 93 ? -8.932 -5.895 5.521 1.00 93.44 93 ASN A C 1
ATOM 715 O O . ASN A 1 93 ? -9.751 -6.467 4.807 1.00 93.44 93 ASN A O 1
ATOM 719 N N . GLU A 1 94 ? -8.416 -4.705 5.226 1.00 92.62 94 GLU A N 1
ATOM 720 C CA . GLU A 1 94 ? -8.816 -3.898 4.072 1.00 92.62 94 GLU A CA 1
ATOM 721 C C . GLU A 1 94 ? -7.632 -3.625 3.147 1.00 92.62 94 GLU A C 1
ATOM 723 O O . GLU A 1 94 ? -6.516 -3.359 3.597 1.00 92.62 94 GLU A O 1
ATOM 728 N N . ILE A 1 95 ? -7.873 -3.659 1.834 1.00 92.44 95 ILE A N 1
ATOM 729 C CA . ILE A 1 95 ? -6.829 -3.458 0.822 1.00 92.44 95 ILE A CA 1
ATOM 730 C C . ILE A 1 95 ? -6.901 -2.037 0.265 1.00 92.44 95 ILE A C 1
ATOM 732 O O . ILE A 1 95 ? -7.886 -1.639 -0.356 1.00 92.44 95 ILE A O 1
ATOM 736 N N . TYR A 1 96 ? -5.803 -1.297 0.399 1.00 92.12 96 TYR A N 1
ATOM 737 C CA . TYR A 1 96 ? -5.632 0.033 -0.180 1.00 92.12 96 TYR A CA 1
ATOM 738 C C . TYR A 1 96 ? -4.620 0.013 -1.323 1.00 92.12 96 TYR A C 1
ATOM 740 O O . TYR A 1 96 ? -3.539 -0.557 -1.204 1.00 92.12 96 TYR A O 1
ATOM 748 N N . ASN A 1 97 ? -4.959 0.670 -2.433 1.00 91.81 97 ASN A N 1
ATOM 749 C CA . ASN A 1 97 ? -4.127 0.704 -3.634 1.00 91.81 97 ASN A CA 1
ATOM 750 C C . ASN A 1 97 ? -3.517 2.093 -3.843 1.00 91.81 97 ASN A C 1
ATOM 752 O O . ASN A 1 97 ? -4.243 3.078 -3.985 1.00 91.81 97 ASN A O 1
ATOM 756 N N . PHE A 1 98 ? -2.191 2.158 -3.932 1.00 89.00 98 PHE A N 1
ATOM 757 C CA . PHE A 1 98 ? -1.444 3.346 -4.339 1.00 89.00 98 PHE A CA 1
ATOM 758 C C . PHE A 1 98 ? -1.036 3.216 -5.805 1.00 89.00 98 PHE A C 1
ATOM 760 O O . PHE A 1 98 ? -0.482 2.197 -6.216 1.00 89.00 98 PHE A O 1
ATOM 767 N N . LYS A 1 99 ? -1.304 4.251 -6.605 1.00 88.94 99 LYS A N 1
ATOM 768 C CA . LYS A 1 99 ? -0.858 4.321 -8.003 1.00 88.94 99 LYS A CA 1
ATOM 769 C C . LYS A 1 99 ? 0.518 4.966 -8.083 1.00 88.94 99 LYS A C 1
ATOM 771 O O . LYS A 1 99 ? 0.862 5.793 -7.244 1.00 88.94 99 LYS A O 1
ATOM 776 N N . SER A 1 100 ? 1.289 4.594 -9.102 1.00 84.75 100 SER A N 1
ATOM 777 C CA . SER A 1 100 ? 2.584 5.224 -9.351 1.00 84.75 100 SER A CA 1
ATOM 778 C C . SER A 1 100 ? 2.388 6.693 -9.694 1.00 84.75 100 SER A C 1
ATOM 780 O O . SER A 1 100 ? 1.561 7.025 -10.544 1.00 84.75 100 SER A O 1
ATOM 782 N N . ASP A 1 101 ? 3.196 7.552 -9.083 1.00 83.94 101 ASP A N 1
ATOM 783 C CA . ASP A 1 101 ? 3.313 8.937 -9.512 1.00 83.94 101 ASP A CA 1
ATOM 784 C C . ASP A 1 101 ? 4.128 8.995 -10.812 1.00 83.94 101 ASP A C 1
ATOM 786 O O . ASP A 1 101 ? 5.337 8.764 -10.824 1.00 83.94 101 ASP A O 1
ATOM 790 N N . ILE A 1 102 ? 3.439 9.239 -11.927 1.00 81.50 102 ILE A N 1
ATOM 791 C CA . ILE A 1 102 ? 4.057 9.370 -13.253 1.00 81.50 102 ILE A CA 1
ATOM 792 C C . ILE A 1 102 ? 4.585 10.784 -13.517 1.00 81.50 102 ILE A C 1
ATOM 794 O O . ILE A 1 102 ? 5.381 10.967 -14.436 1.00 81.50 102 ILE A O 1
ATOM 798 N N . SER A 1 103 ? 4.157 11.776 -12.730 1.00 83.88 103 SER A N 1
ATOM 799 C CA . SER A 1 103 ? 4.550 13.177 -12.919 1.00 83.88 103 SER A CA 1
ATOM 800 C C . SER A 1 103 ? 6.012 13.423 -12.541 1.00 83.88 103 SER A C 1
ATOM 802 O O . SER A 1 103 ? 6.650 14.317 -13.084 1.00 83.88 103 SER A O 1
ATOM 804 N N . GLN A 1 104 ? 6.550 12.583 -11.654 1.00 80.94 104 GLN A N 1
ATOM 805 C CA . GLN A 1 104 ? 7.943 12.576 -11.209 1.00 80.94 104 GLN A CA 1
ATOM 806 C C . GLN A 1 104 ? 8.681 11.340 -11.753 1.00 80.94 104 GLN A C 1
ATOM 808 O O . GLN A 1 104 ? 9.330 10.604 -11.005 1.00 80.94 104 GLN A O 1
ATOM 813 N N . SER A 1 105 ? 8.520 11.059 -13.049 1.00 86.88 105 SER A N 1
ATOM 814 C CA . SER A 1 105 ? 9.185 9.940 -13.725 1.00 86.88 105 SER A CA 1
ATOM 815 C C . SER A 1 105 ? 10.426 10.378 -14.504 1.00 86.88 105 SER A C 1
ATOM 817 O O . SER A 1 105 ? 10.504 11.501 -14.995 1.00 86.88 105 SER A O 1
ATOM 819 N N . PHE A 1 106 ? 11.418 9.492 -14.606 1.00 88.88 106 PHE A N 1
ATOM 820 C CA . PHE A 1 106 ? 12.676 9.744 -15.313 1.00 88.88 106 PHE A CA 1
ATOM 821 C C . PHE A 1 106 ? 13.258 8.461 -15.921 1.00 88.88 106 PHE A C 1
ATOM 823 O O . PHE A 1 106 ? 12.866 7.345 -15.570 1.00 88.88 106 PHE A O 1
ATOM 830 N N . ILE A 1 107 ? 14.204 8.614 -16.854 1.00 91.00 107 ILE A N 1
ATOM 831 C CA . ILE A 1 107 ? 14.954 7.489 -17.430 1.00 91.00 107 ILE A CA 1
ATOM 832 C C . ILE A 1 107 ? 15.876 6.929 -16.344 1.00 91.00 107 ILE A C 1
ATOM 834 O O . ILE A 1 107 ? 16.831 7.584 -15.934 1.00 91.00 107 ILE A O 1
ATOM 838 N N . GLY A 1 108 ? 15.584 5.718 -15.875 1.00 90.69 108 GLY A N 1
ATOM 839 C CA . GLY A 1 108 ? 16.416 5.012 -14.904 1.00 90.69 108 GLY A CA 1
ATOM 840 C C . GLY A 1 108 ? 17.616 4.330 -15.558 1.00 90.69 108 GLY A C 1
ATOM 841 O O . GLY A 1 108 ? 18.704 4.317 -14.988 1.00 90.69 108 GLY A O 1
ATOM 842 N N . SER A 1 109 ? 17.425 3.781 -16.760 1.00 91.38 109 SER A N 1
ATOM 843 C CA . SER A 1 109 ? 18.493 3.180 -17.561 1.00 91.38 109 SER A CA 1
ATOM 844 C C . SER A 1 109 ? 18.142 3.137 -19.049 1.00 91.38 109 SER A C 1
ATOM 846 O O . SER A 1 109 ? 16.983 3.295 -19.453 1.00 91.38 109 SER A O 1
ATOM 848 N N . VAL A 1 110 ? 19.172 2.917 -19.864 1.00 93.31 110 VAL A N 1
ATOM 849 C CA . VAL A 1 110 ? 19.078 2.765 -21.316 1.00 93.31 110 VAL A CA 1
ATOM 850 C C . VAL A 1 110 ? 19.806 1.492 -21.713 1.00 93.31 110 VAL A C 1
ATOM 852 O O . VAL A 1 110 ? 20.997 1.359 -21.444 1.00 93.31 110 VAL A O 1
ATOM 855 N N . ASP A 1 111 ? 19.105 0.600 -22.403 1.00 94.75 111 ASP A N 1
ATOM 856 C CA . ASP A 1 111 ? 19.701 -0.580 -23.018 1.00 94.75 111 ASP A CA 1
ATOM 857 C C . ASP A 1 111 ? 19.885 -0.335 -24.512 1.00 94.75 111 ASP A C 1
ATOM 859 O O . ASP A 1 111 ? 18.941 0.020 -25.227 1.00 94.75 111 ASP A O 1
ATOM 863 N N . ILE A 1 112 ? 21.094 -0.580 -25.006 1.00 95.50 112 ILE A N 1
ATOM 864 C CA . ILE A 1 112 ? 21.374 -0.625 -26.439 1.00 95.50 112 ILE A CA 1
ATOM 865 C C . ILE A 1 112 ? 21.130 -2.062 -26.897 1.00 95.50 112 ILE A C 1
ATOM 867 O O . ILE A 1 112 ? 21.917 -2.958 -26.609 1.00 95.50 112 ILE A O 1
ATOM 871 N N . ILE A 1 113 ? 20.019 -2.286 -27.596 1.00 96.44 113 ILE A N 1
ATOM 872 C CA . ILE A 1 113 ? 19.622 -3.615 -28.080 1.00 96.44 113 ILE A CA 1
ATOM 873 C C . ILE A 1 113 ? 20.325 -3.936 -29.400 1.00 96.44 113 ILE A C 1
ATOM 875 O O . ILE A 1 113 ? 20.713 -5.074 -29.644 1.00 96.44 113 ILE A O 1
ATOM 879 N N . GLN A 1 114 ? 20.471 -2.937 -30.270 1.00 96.19 114 GLN A N 1
ATOM 880 C CA . GLN A 1 114 ? 21.142 -3.080 -31.555 1.00 96.19 114 GLN A CA 1
ATOM 881 C C . GLN A 1 114 ? 21.876 -1.785 -31.886 1.00 96.19 114 GLN A C 1
ATOM 883 O O . GLN A 1 114 ? 21.267 -0.714 -31.912 1.00 96.19 114 GLN A O 1
ATOM 888 N N . ASN A 1 115 ? 23.171 -1.908 -32.156 1.00 96.25 115 ASN A N 1
ATOM 889 C CA . ASN A 1 115 ? 24.033 -0.821 -32.601 1.00 96.25 115 ASN A CA 1
ATOM 890 C C . ASN A 1 115 ? 24.765 -1.225 -33.888 1.00 96.25 115 ASN A C 1
ATOM 892 O O . ASN A 1 115 ? 24.828 -2.411 -34.211 1.00 96.25 115 ASN A O 1
ATOM 896 N N . ASN A 1 116 ? 25.351 -0.246 -34.579 1.00 96.62 116 ASN A N 1
ATOM 897 C CA . ASN A 1 116 ? 26.106 -0.427 -35.821 1.00 96.62 116 ASN A CA 1
ATOM 898 C C . ASN A 1 116 ? 25.269 -1.025 -36.965 1.00 96.62 116 ASN A C 1
ATOM 900 O O . ASN A 1 116 ? 25.767 -1.818 -37.762 1.00 96.62 116 ASN A O 1
ATOM 904 N N . ALA A 1 117 ? 23.987 -0.659 -37.046 1.00 97.56 117 ALA A N 1
ATOM 905 C CA . ALA A 1 117 ? 23.169 -0.956 -38.213 1.00 97.56 117 ALA A CA 1
ATOM 906 C C . ALA A 1 117 ? 23.798 -0.372 -39.490 1.00 97.56 117 ALA A C 1
ATOM 908 O O . ALA A 1 117 ? 24.374 0.718 -39.472 1.00 97.56 117 ALA A O 1
ATOM 909 N N . VAL A 1 118 ? 23.667 -1.103 -40.597 1.00 97.56 118 VAL A N 1
ATOM 910 C CA . VAL A 1 118 ? 24.166 -0.674 -41.908 1.00 97.56 118 VAL A CA 1
ATOM 911 C C . VAL A 1 118 ? 23.459 0.619 -42.324 1.00 97.56 118 VAL A C 1
ATOM 913 O O . VAL A 1 118 ? 22.252 0.758 -42.151 1.00 97.56 118 VAL A O 1
ATOM 916 N N . ALA A 1 119 ? 24.198 1.574 -42.887 1.00 96.50 119 ALA A N 1
ATOM 917 C CA . ALA A 1 119 ? 23.644 2.835 -43.381 1.00 96.50 119 ALA A CA 1
ATOM 918 C C . ALA A 1 119 ? 22.960 2.666 -44.757 1.00 96.50 119 ALA A C 1
ATOM 920 O O . ALA A 1 119 ? 23.276 3.370 -45.709 1.00 96.50 119 ALA A O 1
ATOM 921 N N . ASP A 1 120 ? 22.045 1.700 -44.868 1.00 97.56 120 ASP A N 1
ATOM 922 C CA . ASP A 1 120 ? 21.321 1.333 -46.098 1.00 97.56 120 ASP A CA 1
ATOM 923 C C . ASP A 1 120 ? 19.904 1.945 -46.180 1.00 97.56 120 ASP A C 1
ATOM 925 O O . ASP A 1 120 ? 19.172 1.703 -47.136 1.00 97.56 120 ASP A O 1
ATOM 929 N N . GLY A 1 121 ? 19.495 2.724 -45.172 1.00 96.94 121 GLY A N 1
ATOM 930 C CA . GLY A 1 121 ? 18.149 3.302 -45.071 1.00 96.94 121 GLY A CA 1
ATOM 931 C C . GLY A 1 121 ? 17.048 2.312 -44.657 1.00 96.94 121 GLY A C 1
ATOM 932 O O . GLY A 1 121 ? 15.889 2.708 -44.550 1.00 96.94 121 GLY A O 1
ATOM 933 N N . ILE A 1 122 ? 17.389 1.047 -44.395 1.00 97.25 122 ILE A N 1
ATOM 934 C CA . ILE A 1 122 ? 16.461 -0.040 -44.040 1.00 97.25 122 ILE A CA 1
ATOM 935 C C . ILE A 1 122 ? 16.766 -0.558 -42.629 1.00 97.25 122 ILE A C 1
ATOM 937 O O . ILE A 1 122 ? 15.866 -0.741 -41.801 1.00 97.25 122 ILE A O 1
ATOM 941 N N . SER A 1 123 ? 18.045 -0.790 -42.353 1.00 97.94 123 SER A N 1
ATOM 942 C CA . SER A 1 123 ? 18.576 -1.304 -41.102 1.00 97.94 123 SER A CA 1
ATOM 943 C C . SER A 1 123 ? 18.411 -0.281 -39.974 1.00 97.94 123 SER A C 1
ATOM 945 O O . SER A 1 123 ? 18.583 0.924 -40.153 1.00 97.94 123 SER A O 1
ATOM 947 N N . LYS A 1 124 ? 18.060 -0.760 -38.774 1.00 97.00 124 LYS A N 1
ATOM 948 C CA . LYS A 1 124 ? 17.741 0.093 -37.618 1.00 97.00 124 LYS A CA 1
ATOM 949 C C . LYS A 1 124 ? 18.625 -0.237 -36.427 1.00 97.00 124 LYS A C 1
ATOM 951 O O . LYS A 1 124 ? 18.745 -1.401 -36.049 1.00 97.00 124 LYS A O 1
ATOM 956 N N . ASN A 1 125 ? 19.144 0.797 -35.775 1.00 96.31 125 ASN A N 1
ATOM 957 C CA . ASN A 1 125 ? 19.579 0.683 -34.387 1.00 96.31 125 ASN A CA 1
ATOM 958 C C . ASN A 1 125 ? 18.348 0.592 -33.476 1.00 96.31 125 ASN A C 1
ATOM 960 O O . ASN A 1 125 ? 17.274 1.106 -33.803 1.00 96.31 125 ASN A O 1
ATOM 964 N N . LYS A 1 126 ? 18.491 -0.074 -32.332 1.00 95.25 126 LYS A N 1
ATOM 965 C CA . LYS A 1 126 ? 17.414 -0.256 -31.356 1.00 95.25 126 LYS A CA 1
ATOM 966 C C . LYS A 1 126 ? 17.928 0.068 -29.968 1.00 95.25 126 LYS A C 1
ATOM 968 O O . LYS A 1 126 ? 18.935 -0.486 -29.532 1.00 95.25 126 LYS A O 1
ATOM 973 N N . ILE A 1 127 ? 17.183 0.907 -29.264 1.00 94.12 127 ILE A N 1
ATOM 974 C CA . ILE A 1 127 ? 17.384 1.196 -27.847 1.00 94.12 127 ILE A CA 1
ATOM 975 C C . ILE A 1 127 ? 16.095 0.896 -27.087 1.00 94.12 127 ILE A C 1
ATOM 977 O O . ILE A 1 127 ? 15.002 0.975 -27.652 1.00 94.12 127 ILE A O 1
ATOM 981 N N . LYS A 1 128 ? 16.217 0.565 -25.806 1.00 91.00 128 LYS A N 1
ATOM 982 C CA . LYS A 1 128 ? 15.093 0.446 -24.879 1.00 91.00 128 LYS A CA 1
ATOM 983 C C . LYS A 1 128 ? 15.353 1.327 -23.670 1.00 91.00 128 LYS A C 1
ATOM 985 O O . LYS A 1 128 ? 16.391 1.217 -23.027 1.00 91.00 128 LYS A O 1
ATOM 990 N N . LEU A 1 129 ? 14.395 2.198 -23.378 1.00 90.19 129 LEU A N 1
ATOM 991 C CA . LEU A 1 129 ? 14.416 3.048 -22.194 1.00 90.19 129 LEU A CA 1
ATOM 992 C C . LEU A 1 129 ? 13.650 2.357 -21.072 1.00 90.19 129 LEU A C 1
ATOM 994 O O . LEU A 1 129 ? 12.537 1.870 -21.284 1.00 90.19 129 LEU A O 1
ATOM 998 N N . HIS A 1 130 ? 14.222 2.359 -19.873 1.00 88.75 130 HIS A N 1
ATOM 999 C CA . HIS A 1 130 ? 13.517 1.959 -18.662 1.00 88.75 130 HIS A CA 1
ATOM 1000 C C . HIS A 1 130 ? 13.140 3.211 -17.890 1.00 88.75 130 HIS A C 1
ATOM 1002 O O . HIS A 1 130 ? 13.999 3.890 -17.327 1.00 88.75 130 HIS A O 1
ATOM 1008 N N . ILE A 1 131 ? 11.849 3.530 -17.885 1.00 89.00 131 ILE A N 1
ATOM 1009 C CA . ILE A 1 131 ? 11.319 4.675 -17.148 1.00 89.00 131 ILE A CA 1
ATOM 1010 C C . ILE A 1 131 ? 10.923 4.222 -15.748 1.00 89.00 131 ILE A C 1
ATOM 1012 O O . ILE A 1 131 ? 10.214 3.223 -15.581 1.00 89.00 131 ILE A O 1
ATOM 1016 N N . VAL A 1 132 ? 11.378 4.969 -14.748 1.00 89.38 132 VAL A N 1
ATOM 1017 C CA . VAL A 1 132 ? 11.071 4.725 -13.341 1.00 89.38 132 VAL A CA 1
ATOM 1018 C C . VAL A 1 132 ? 10.465 5.964 -12.691 1.00 89.38 132 VAL A C 1
ATOM 1020 O O . VAL A 1 132 ? 10.691 7.085 -13.143 1.00 89.38 132 VAL A O 1
ATOM 1023 N N . ASN A 1 133 ? 9.676 5.766 -11.637 1.00 88.00 133 ASN A N 1
ATOM 1024 C CA . ASN A 1 133 ? 9.199 6.856 -10.784 1.00 88.00 133 ASN A CA 1
ATOM 1025 C C . ASN A 1 133 ? 10.263 7.268 -9.745 1.00 88.00 133 ASN A C 1
ATOM 1027 O O . ASN A 1 133 ? 11.321 6.644 -9.638 1.00 88.00 133 ASN A O 1
ATOM 1031 N N . ASN A 1 134 ? 9.960 8.276 -8.922 1.00 86.94 134 ASN A N 1
ATOM 1032 C CA . ASN A 1 134 ? 10.839 8.731 -7.836 1.00 86.94 134 ASN A CA 1
ATOM 1033 C C . ASN A 1 134 ? 11.232 7.627 -6.832 1.00 86.94 134 ASN A C 1
ATOM 1035 O O . ASN A 1 134 ? 12.320 7.651 -6.262 1.00 86.94 134 ASN A O 1
ATOM 1039 N N . SER A 1 135 ? 10.384 6.614 -6.648 1.00 86.38 135 SER A N 1
ATOM 1040 C CA . SER A 1 135 ? 10.677 5.426 -5.831 1.00 86.38 135 SER A CA 1
ATOM 1041 C C . SER A 1 135 ? 11.346 4.288 -6.604 1.00 86.38 135 SER A C 1
ATOM 1043 O O . SER A 1 135 ? 11.413 3.166 -6.109 1.00 86.38 135 SER A O 1
ATOM 1045 N N . ARG A 1 136 ? 11.863 4.567 -7.805 1.00 87.50 136 ARG A N 1
ATOM 1046 C CA . ARG A 1 136 ? 12.539 3.618 -8.700 1.00 87.50 136 ARG A CA 1
ATOM 1047 C C . ARG A 1 136 ? 11.681 2.428 -9.139 1.00 87.50 136 ARG A C 1
ATOM 1049 O O . ARG A 1 136 ? 12.218 1.417 -9.585 1.00 87.50 136 ARG A O 1
ATOM 1056 N N . GLN A 1 137 ? 10.356 2.532 -9.062 1.00 88.06 137 GLN A N 1
ATOM 1057 C CA . GLN A 1 137 ? 9.476 1.513 -9.628 1.00 88.06 137 GLN A CA 1
ATOM 1058 C C . GLN A 1 137 ? 9.338 1.727 -11.129 1.00 88.06 137 GLN A C 1
ATOM 1060 O O . GLN A 1 137 ? 9.131 2.855 -11.580 1.00 88.06 137 GLN A O 1
ATOM 1065 N N . SER A 1 138 ? 9.425 0.638 -11.891 1.00 87.12 138 SER A N 1
ATOM 1066 C CA . SER A 1 138 ? 9.207 0.681 -13.334 1.00 87.12 138 SER A CA 1
ATOM 1067 C C . SER A 1 138 ? 7.775 1.102 -13.645 1.00 87.12 138 SER A C 1
ATOM 1069 O O . SER A 1 138 ? 6.815 0.574 -13.079 1.00 87.12 138 SER A O 1
ATOM 1071 N N . ILE A 1 139 ? 7.634 2.049 -14.566 1.00 82.50 139 ILE A N 1
ATOM 1072 C CA . ILE A 1 139 ? 6.335 2.533 -15.017 1.00 82.50 139 ILE A CA 1
ATOM 1073 C C . ILE A 1 139 ? 6.008 1.839 -16.335 1.00 82.50 139 ILE A C 1
ATOM 1075 O O . ILE A 1 139 ? 6.616 2.106 -17.372 1.00 82.50 139 ILE A O 1
ATOM 1079 N N . THR A 1 140 ? 5.022 0.944 -16.308 1.00 68.81 140 THR A N 1
ATOM 1080 C CA . THR A 1 140 ? 4.530 0.303 -17.532 1.00 68.81 140 THR A CA 1
ATOM 1081 C C . THR A 1 140 ? 3.716 1.311 -18.344 1.00 68.81 140 THR A C 1
ATOM 1083 O O . THR A 1 140 ? 2.814 1.952 -17.812 1.00 68.81 140 THR A O 1
ATOM 1086 N N . GLY A 1 141 ? 4.024 1.450 -19.636 1.00 59.84 141 GLY A N 1
ATOM 1087 C CA . GLY A 1 141 ? 3.281 2.325 -20.554 1.00 59.84 141 GLY A CA 1
ATOM 1088 C C . GLY A 1 141 ? 3.791 3.765 -20.656 1.00 59.84 141 GLY A C 1
ATOM 1089 O O . GLY A 1 141 ? 3.173 4.562 -21.361 1.00 59.84 141 GLY A O 1
ATOM 1090 N N . ALA A 1 142 ? 4.916 4.105 -20.017 1.00 57.75 142 ALA A N 1
ATOM 1091 C CA . ALA A 1 142 ? 5.590 5.372 -20.278 1.00 57.75 142 ALA A CA 1
ATOM 1092 C C . ALA A 1 142 ? 6.016 5.429 -21.757 1.00 57.75 142 ALA A C 1
ATOM 1094 O O . ALA A 1 142 ? 6.802 4.602 -22.222 1.00 57.75 142 ALA A O 1
ATOM 1095 N N . ARG A 1 143 ? 5.452 6.373 -22.515 1.00 53.06 143 ARG A N 1
ATOM 1096 C CA . ARG A 1 143 ? 5.833 6.634 -23.907 1.00 53.06 143 ARG A CA 1
ATOM 1097 C C . ARG A 1 143 ? 6.917 7.707 -23.916 1.00 53.06 143 ARG A C 1
ATOM 1099 O O . ARG A 1 143 ? 6.736 8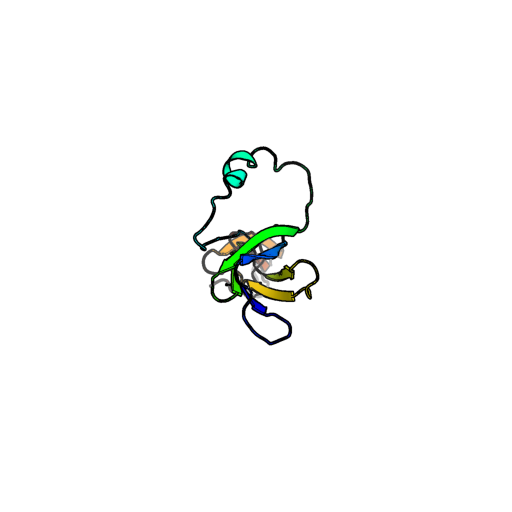.749 -23.294 1.00 53.06 143 ARG A O 1
ATOM 1106 N N . SER A 1 144 ? 8.021 7.457 -24.616 1.00 52.25 144 SER A N 1
ATOM 1107 C CA . SER A 1 144 ? 8.923 8.534 -25.031 1.00 52.25 144 SER A CA 1
ATOM 1108 C C . SER A 1 144 ? 8.162 9.429 -26.012 1.00 52.25 144 SER A C 1
ATOM 1110 O O . SER A 1 144 ? 7.603 8.904 -26.980 1.00 52.25 144 SER A O 1
ATOM 1112 N N . LEU A 1 145 ? 8.083 10.727 -25.709 1.00 47.59 145 LEU A N 1
ATOM 1113 C CA . LEU A 1 145 ? 7.536 11.753 -26.604 1.00 47.59 145 LEU A CA 1
ATOM 1114 C C . LEU A 1 145 ? 8.434 11.944 -27.830 1.00 47.59 145 LEU A C 1
ATOM 1116 O O . LEU A 1 145 ? 9.668 11.804 -27.669 1.00 47.59 145 LEU A O 1
#

Secondary structure (DSSP, 8-state):
-EEEE-B-TTS-B-TT-EEEEEEETTPEE-----S---GGGGTGGG--SS---SEEEEEEE--TTSEEEE-EE-SS-EEEEEEEEETTSPPEEEEEEEPP--TTEEEEEEEEEE----SSSS---EEEEEEEETT--B-TTPPP-

Foldseek 3Di:
DDKDFDADPVRAGDFFFKKKKKWFPQKAWDDDDDDDDPPVVVPCPVPPDDDPPRIDIDIFTAHPRNMGDIDIDGQDFDKIWMWMDGVVDDIDIDIDTDDHDPVQKDFPDKDFPAPDFDPPVPTDTDMDTFIAHPVRHTDPPDDDD

Sequence (145 aa):
MFTVVIKDTLGHPVPNAKVNFTLPANLNLLIKNTGYYSLLNHFMWKAQAEKSVSEQSHSIIANSKGEASIQFTSLVSGSYAIKANIEHGTEINEIYNFKSDISQSFIGSVDIIQNNAVADGISKNKIKLHIVNNSRQSITGARSL